Protein AF-A0A9C9YTK1-F1 (afdb_monomer_lite)

Radius of gyration: 20.04 Å; chains: 1; bounding box: 32×40×48 Å

Structure (mmCIF, N/CA/C/O backbone):
data_AF-A0A9C9YTK1-F1
#
_entry.id   AF-A0A9C9YTK1-F1
#
loop_
_atom_site.group_PDB
_atom_site.id
_atom_site.type_symbol
_atom_site.label_atom_id
_atom_site.label_alt_id
_atom_site.label_comp_id
_atom_site.label_asym_id
_atom_site.label_entity_id
_atom_site.label_seq_id
_atom_site.pdbx_PDB_ins_code
_atom_site.Cartn_x
_atom_site.Cartn_y
_atom_site.Cartn_z
_atom_site.occupancy
_atom_site.B_iso_or_equiv
_atom_site.auth_seq_id
_atom_site.auth_comp_id
_atom_site.auth_asym_id
_atom_site.auth_atom_id
_atom_site.pdbx_PDB_model_num
ATOM 1 N N . MET A 1 1 ? 13.148 5.371 -31.532 1.00 56.16 1 MET A N 1
ATOM 2 C CA . MET A 1 1 ? 13.031 5.884 -30.144 1.00 56.16 1 MET A CA 1
ATOM 3 C C . MET A 1 1 ? 13.668 4.965 -29.084 1.00 56.16 1 MET A C 1
ATOM 5 O O . MET A 1 1 ? 13.297 5.037 -27.925 1.00 56.16 1 MET A O 1
ATOM 9 N N . VAL A 1 2 ? 14.697 4.172 -29.419 1.00 57.88 2 VAL A N 1
ATOM 10 C CA . VAL A 1 2 ? 15.330 3.224 -28.468 1.00 57.88 2 VAL A CA 1
ATOM 11 C C . VAL A 1 2 ? 16.513 3.844 -27.687 1.00 57.88 2 VAL A C 1
ATOM 13 O O . VAL A 1 2 ? 16.994 3.282 -26.723 1.00 57.88 2 VAL A O 1
ATOM 16 N N . LYS A 1 3 ? 16.962 5.067 -28.002 1.00 80.25 3 LYS A N 1
ATOM 17 C CA . LYS A 1 3 ? 18.259 5.588 -27.517 1.00 80.25 3 LYS A CA 1
ATOM 18 C C . LYS A 1 3 ? 18.331 6.109 -26.070 1.00 80.25 3 LYS A C 1
ATOM 20 O O . LYS A 1 3 ? 19.448 6.311 -25.607 1.00 80.25 3 LYS A O 1
ATOM 25 N N . LEU A 1 4 ? 17.222 6.398 -25.381 1.00 92.38 4 LEU A N 1
ATOM 26 C CA . LEU A 1 4 ? 17.277 7.032 -24.047 1.00 92.38 4 LEU A CA 1
ATOM 27 C C . LEU A 1 4 ? 17.173 6.015 -22.905 1.00 92.38 4 LEU A C 1
ATOM 29 O O . LEU A 1 4 ? 17.988 6.043 -21.990 1.00 92.38 4 LEU A O 1
ATOM 33 N N . VAL A 1 5 ? 16.229 5.076 -22.999 1.00 9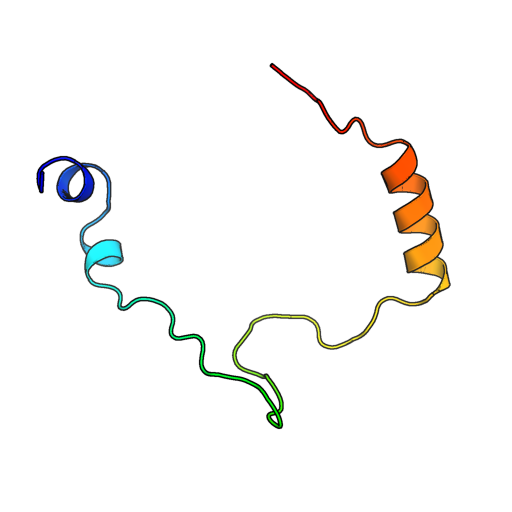1.31 5 VAL A N 1
ATOM 34 C CA . VAL A 1 5 ? 16.038 4.019 -21.990 1.00 91.31 5 VAL A CA 1
ATOM 35 C C . VAL A 1 5 ? 17.303 3.177 -21.834 1.00 91.31 5 VAL A C 1
ATOM 37 O O . VAL A 1 5 ? 17.725 2.899 -20.719 1.00 91.31 5 VAL A O 1
ATOM 40 N N . GLU A 1 6 ? 17.971 2.842 -22.938 1.00 93.12 6 GLU A N 1
ATOM 41 C CA . GLU A 1 6 ? 19.209 2.057 -22.898 1.00 93.12 6 GLU A CA 1
ATOM 42 C C . GLU A 1 6 ? 20.391 2.792 -22.265 1.00 93.12 6 GLU A C 1
ATOM 44 O O . GLU A 1 6 ? 21.292 2.145 -21.741 1.00 93.12 6 GLU A O 1
ATOM 49 N N . LYS A 1 7 ? 20.391 4.130 -22.326 1.00 93.38 7 LYS A N 1
ATOM 50 C CA . LYS A 1 7 ? 21.445 4.977 -21.755 1.00 93.38 7 LYS A CA 1
ATOM 51 C C . LYS A 1 7 ? 21.220 5.281 -20.281 1.00 93.38 7 LYS A C 1
ATOM 53 O O . LYS A 1 7 ? 22.188 5.431 -19.548 1.00 93.38 7 LYS A O 1
ATOM 58 N N . LEU A 1 8 ? 19.962 5.443 -19.875 1.00 95.56 8 LEU A N 1
ATOM 59 C CA . LEU A 1 8 ? 19.615 5.869 -18.521 1.00 95.56 8 LEU A CA 1
ATOM 60 C C . LEU A 1 8 ? 19.401 4.692 -17.568 1.00 95.56 8 LEU A C 1
ATOM 62 O O . LEU A 1 8 ? 19.641 4.834 -16.372 1.00 95.56 8 LEU A O 1
ATOM 66 N N . ILE A 1 9 ? 18.944 3.542 -18.072 1.00 93.81 9 ILE A N 1
ATOM 67 C CA . ILE A 1 9 ? 18.596 2.395 -17.232 1.00 93.81 9 ILE A CA 1
ATOM 68 C C . ILE A 1 9 ? 19.704 1.345 -17.283 1.00 93.81 9 ILE A C 1
ATOM 70 O O . ILE A 1 9 ? 20.084 0.870 -18.355 1.00 93.81 9 ILE A O 1
ATOM 74 N N . ARG A 1 10 ? 20.185 0.956 -16.097 1.00 95.75 10 ARG A N 1
ATOM 75 C CA . ARG A 1 10 ? 21.219 -0.069 -15.908 1.00 95.75 10 ARG A CA 1
ATOM 76 C C . ARG A 1 10 ? 20.849 -1.386 -16.618 1.00 95.75 10 ARG A C 1
ATOM 78 O O . ARG A 1 10 ? 19.693 -1.810 -16.503 1.00 95.75 10 ARG A O 1
ATOM 85 N N . PRO A 1 11 ? 21.794 -2.046 -17.316 1.00 94.56 11 PRO A N 1
ATOM 86 C CA . PRO A 1 11 ? 21.533 -3.289 -18.046 1.00 94.56 11 PRO A CA 1
ATOM 87 C C . PRO A 1 11 ? 20.851 -4.380 -17.210 1.00 94.56 11 PRO A C 1
ATOM 89 O O . PRO A 1 11 ? 19.913 -5.014 -17.678 1.00 94.56 11 PRO A O 1
ATOM 92 N N . GLU A 1 12 ? 21.259 -4.547 -15.956 1.00 96.12 12 GLU A N 1
ATOM 93 C CA . GLU A 1 12 ? 20.701 -5.520 -15.018 1.00 96.12 12 GLU A CA 1
ATOM 94 C C . GLU A 1 12 ? 19.229 -5.255 -14.687 1.00 96.12 12 GLU A C 1
ATOM 96 O O . GLU A 1 12 ? 18.460 -6.202 -14.593 1.00 96.12 12 GLU A O 1
ATOM 101 N N . ILE A 1 13 ? 18.805 -3.989 -14.589 1.00 93.94 13 ILE A N 1
ATOM 102 C CA . ILE A 1 13 ? 17.399 -3.630 -14.348 1.00 93.94 13 ILE A CA 1
ATOM 103 C C . ILE A 1 13 ? 16.563 -3.874 -15.605 1.00 93.94 13 ILE A C 1
ATOM 105 O O . ILE A 1 13 ? 15.434 -4.342 -15.514 1.00 93.94 13 ILE A O 1
ATOM 109 N N . ARG A 1 14 ? 17.126 -3.612 -16.790 1.00 92.56 14 ARG A N 1
ATOM 110 C CA . ARG A 1 14 ? 16.471 -3.907 -18.076 1.00 92.56 14 ARG A CA 1
ATOM 111 C C . ARG A 1 14 ? 16.316 -5.406 -18.336 1.00 92.56 14 ARG A C 1
ATOM 113 O O . ARG A 1 14 ? 15.448 -5.786 -19.113 1.00 92.56 14 ARG A O 1
ATOM 120 N N . ALA A 1 15 ? 17.175 -6.226 -17.734 1.00 94.69 15 ALA A N 1
ATOM 121 C CA . ALA A 1 15 ? 17.110 -7.680 -17.816 1.00 94.69 15 ALA A CA 1
ATOM 122 C C . ALA A 1 15 ? 16.076 -8.289 -16.852 1.00 94.69 15 ALA A C 1
ATOM 124 O O . ALA A 1 15 ? 15.731 -9.462 -16.995 1.00 94.69 15 ALA A O 1
ATOM 125 N N . LEU A 1 16 ? 15.571 -7.517 -15.880 1.00 94.75 16 LEU A N 1
ATOM 126 C CA . LEU A 1 16 ? 14.493 -7.969 -15.008 1.00 94.75 16 LEU A CA 1
ATOM 127 C C . LEU A 1 16 ? 13.193 -8.102 -15.801 1.00 94.75 16 LEU A C 1
ATOM 129 O O . LEU A 1 16 ? 12.864 -7.280 -16.655 1.00 94.75 16 LEU A O 1
ATOM 133 N N . SER A 1 17 ? 12.415 -9.127 -15.466 1.00 90.94 17 SER A N 1
ATOM 134 C CA . SER A 1 17 ? 11.014 -9.182 -15.877 1.00 90.94 17 SER A CA 1
ATOM 135 C C . SER A 1 17 ? 10.197 -8.222 -15.018 1.00 90.94 17 SER A C 1
ATOM 137 O O . SER A 1 17 ? 10.483 -8.046 -13.832 1.00 90.94 17 SER A O 1
ATOM 139 N N . ALA A 1 18 ? 9.174 -7.606 -15.609 1.00 88.25 18 ALA A N 1
ATOM 140 C CA . ALA A 1 18 ? 8.231 -6.803 -14.843 1.00 88.25 18 ALA A CA 1
ATOM 141 C C . ALA A 1 18 ? 7.615 -7.650 -13.718 1.00 88.25 18 ALA A C 1
ATOM 143 O O . ALA A 1 18 ? 7.271 -8.814 -13.935 1.00 88.25 18 ALA A O 1
ATOM 144 N N . TYR A 1 19 ? 7.473 -7.061 -12.528 1.00 87.31 19 TYR A N 1
ATOM 145 C CA . TYR A 1 19 ? 6.799 -7.717 -11.411 1.00 87.31 19 TYR A CA 1
ATOM 146 C C . TYR A 1 19 ? 5.359 -8.048 -11.822 1.00 87.31 19 TYR A C 1
ATOM 148 O O . TYR A 1 19 ? 4.585 -7.155 -12.175 1.00 87.31 19 TYR A O 1
ATOM 156 N N . HIS A 1 20 ? 5.021 -9.336 -11.836 1.00 85.00 20 HIS A N 1
ATOM 157 C CA . HIS A 1 20 ? 3.704 -9.791 -12.257 1.00 85.00 20 HIS A CA 1
ATOM 158 C C . HIS A 1 20 ? 2.708 -9.630 -11.109 1.00 85.00 20 HIS A C 1
ATOM 160 O O . HIS A 1 20 ? 2.911 -10.186 -10.035 1.00 85.00 20 HIS A O 1
ATOM 166 N N . VAL A 1 21 ? 1.622 -8.895 -11.352 1.00 85.94 21 VAL A N 1
ATOM 167 C CA . VAL A 1 21 ? 0.518 -8.741 -10.398 1.00 85.94 21 VAL A CA 1
ATOM 168 C C . VAL A 1 21 ? -0.675 -9.547 -10.919 1.00 85.94 21 VAL A C 1
ATOM 170 O O . VAL A 1 21 ? -1.353 -9.082 -11.839 1.00 85.94 21 VAL A O 1
ATOM 173 N N . PRO A 1 22 ? -0.933 -10.755 -10.389 1.00 85.19 22 PRO A N 1
ATOM 174 C CA . PRO A 1 22 ? -2.090 -11.543 -10.796 1.00 85.19 22 PRO A CA 1
ATOM 175 C C . PR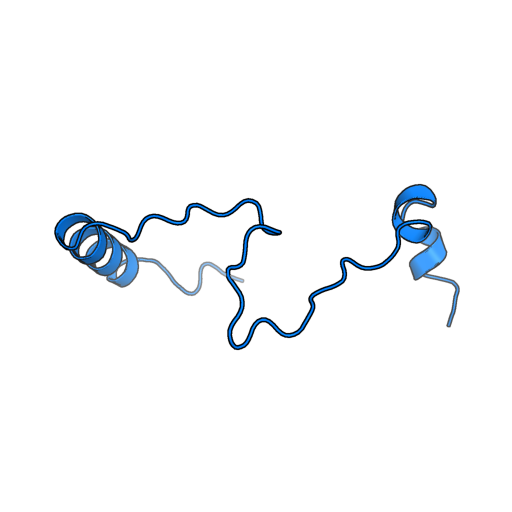O A 1 22 ? -3.398 -10.923 -10.264 1.00 85.19 22 PRO A C 1
ATOM 177 O O . PRO A 1 22 ? -3.378 -10.227 -9.239 1.00 85.19 22 PRO A O 1
ATOM 180 N N . PRO A 1 23 ? -4.553 -11.187 -10.908 1.00 91.12 23 PRO A N 1
ATOM 181 C CA . PRO A 1 23 ? -5.859 -10.906 -10.315 1.00 91.12 23 PRO A CA 1
ATOM 182 C C . PRO A 1 23 ? -5.971 -11.591 -8.949 1.00 91.12 23 PRO A C 1
ATOM 184 O O . PRO A 1 23 ? -5.632 -12.765 -8.818 1.00 91.12 23 PRO A O 1
ATOM 187 N N . ALA A 1 24 ? -6.420 -10.856 -7.933 1.00 90.31 24 ALA A N 1
ATOM 188 C CA . ALA A 1 24 ? -6.410 -11.323 -6.546 1.00 90.31 24 ALA A CA 1
ATOM 189 C C . ALA A 1 24 ? -7.804 -11.641 -5.984 1.00 90.31 24 ALA A C 1
ATOM 191 O O . ALA A 1 24 ? -7.922 -11.986 -4.808 1.00 90.31 24 ALA A O 1
ATOM 192 N N . ASP A 1 25 ? -8.855 -11.524 -6.798 1.00 94.31 25 ASP A N 1
ATOM 193 C CA . ASP A 1 25 ? -10.228 -11.763 -6.359 1.00 94.31 25 ASP A CA 1
ATOM 194 C C . ASP A 1 25 ? -10.392 -13.204 -5.857 1.00 94.31 25 ASP A C 1
ATOM 196 O O . ASP A 1 25 ? -10.094 -14.169 -6.560 1.00 94.31 25 ASP A O 1
ATOM 200 N N . GLY A 1 26 ? -10.849 -13.347 -4.611 1.00 93.62 26 GLY A N 1
ATOM 201 C CA . GLY A 1 26 ? -11.009 -14.648 -3.956 1.00 93.62 26 GLY A CA 1
ATOM 202 C C . GLY A 1 26 ? -9.708 -15.308 -3.476 1.00 93.62 26 GLY A C 1
ATOM 203 O O . GLY A 1 26 ? -9.762 -16.445 -3.010 1.00 93.62 26 GLY A O 1
ATOM 204 N N . LEU A 1 27 ? -8.557 -14.628 -3.557 1.00 92.62 27 LEU A N 1
ATOM 205 C CA . LEU A 1 27 ? -7.262 -15.133 -3.086 1.00 92.62 27 LEU A CA 1
ATOM 206 C C . LEU A 1 27 ? -6.820 -14.463 -1.777 1.00 92.62 27 LEU A C 1
ATOM 208 O O . LEU A 1 27 ? -7.181 -13.325 -1.481 1.00 92.62 27 LEU A O 1
ATOM 212 N N . ILE A 1 28 ? -5.965 -15.153 -1.017 1.00 91.75 28 ILE A N 1
ATOM 213 C CA . ILE A 1 28 ? -5.191 -14.546 0.074 1.00 91.75 28 ILE A CA 1
ATOM 214 C C . ILE A 1 28 ? -3.879 -14.030 -0.525 1.00 91.75 28 ILE A C 1
ATOM 216 O O . ILE A 1 28 ? -3.075 -14.825 -1.016 1.00 91.75 28 ILE A O 1
ATOM 220 N N . LYS A 1 29 ? -3.656 -12.711 -0.497 1.00 91.62 29 LYS A N 1
ATOM 221 C CA . LYS A 1 29 ? -2.415 -12.103 -1.002 1.00 91.62 29 LYS A CA 1
ATOM 222 C C . LYS A 1 29 ? -1.297 -12.243 0.029 1.00 91.62 29 LYS A C 1
ATOM 224 O O . LYS A 1 29 ? -1.446 -11.796 1.160 1.00 91.62 29 LYS A O 1
ATOM 229 N N . LEU A 1 30 ? -0.195 -12.875 -0.373 1.00 91.38 30 LEU A N 1
ATOM 230 C CA . LEU A 1 30 ? 1.028 -13.065 0.427 1.00 91.38 30 LEU A CA 1
ATOM 231 C C . LEU A 1 30 ? 2.295 -12.779 -0.401 1.00 91.38 30 LEU A C 1
ATOM 233 O O . LEU A 1 30 ? 3.397 -13.157 -0.017 1.00 91.38 30 LEU A O 1
ATOM 237 N N . ASP A 1 31 ? 2.131 -12.168 -1.575 1.00 90.19 31 ASP A N 1
ATOM 238 C CA . ASP A 1 31 ? 3.197 -11.900 -2.541 1.00 90.19 31 ASP A CA 1
ATOM 239 C C . ASP A 1 31 ? 3.856 -10.525 -2.339 1.00 90.19 31 ASP A C 1
ATOM 241 O O . ASP A 1 31 ? 4.942 -10.274 -2.856 1.00 90.19 31 ASP A O 1
ATOM 245 N N . ALA A 1 32 ? 3.235 -9.649 -1.546 1.00 89.75 32 ALA A N 1
ATOM 246 C CA . ALA A 1 32 ? 3.761 -8.334 -1.206 1.00 89.75 32 ALA A CA 1
ATOM 247 C C . ALA A 1 32 ? 4.423 -8.321 0.181 1.00 89.75 32 ALA A C 1
ATOM 249 O O . ALA A 1 32 ? 3.999 -9.006 1.109 1.00 89.75 32 ALA A O 1
ATOM 250 N N . MET A 1 33 ? 5.444 -7.477 0.344 1.00 94.56 33 MET A N 1
ATOM 251 C CA . MET A 1 33 ? 6.112 -7.235 1.631 1.00 94.56 33 MET A CA 1
ATOM 252 C C . MET A 1 33 ? 5.328 -6.216 2.480 1.00 94.56 33 MET A C 1
ATOM 254 O O . MET A 1 33 ? 5.867 -5.188 2.888 1.00 94.56 33 MET A O 1
ATOM 258 N N . GLU A 1 34 ? 4.033 -6.462 2.685 1.00 93.00 34 GLU A N 1
ATOM 259 C CA . GLU A 1 34 ? 3.123 -5.575 3.416 1.00 93.00 34 GLU A CA 1
ATOM 260 C C . GLU A 1 34 ? 2.825 -6.074 4.836 1.00 93.00 34 GLU A C 1
ATOM 262 O O . GLU A 1 34 ? 2.964 -7.254 5.154 1.00 93.00 34 GLU A O 1
ATOM 267 N N . ASN A 1 35 ? 2.419 -5.154 5.714 1.00 94.81 35 ASN A N 1
ATOM 268 C CA . ASN A 1 35 ? 1.910 -5.510 7.033 1.00 94.81 35 ASN A CA 1
ATOM 269 C C . ASN A 1 35 ? 0.416 -5.875 6.912 1.00 94.81 35 ASN A C 1
ATOM 271 O O . ASN A 1 35 ? -0.365 -4.996 6.544 1.00 94.81 35 ASN A O 1
ATOM 275 N N . PRO A 1 36 ? -0.008 -7.108 7.256 1.00 94.62 36 PRO A N 1
ATOM 276 C CA . PRO A 1 36 ? -1.408 -7.518 7.133 1.00 94.62 36 PRO A CA 1
ATOM 277 C C . PRO A 1 36 ? -2.308 -6.955 8.244 1.00 94.62 36 PRO A C 1
ATOM 279 O O . PRO A 1 36 ? -3.530 -7.084 8.171 1.00 94.62 36 PRO A O 1
ATOM 282 N N . TYR A 1 37 ? -1.736 -6.372 9.303 1.00 95.31 37 TYR A N 1
ATOM 283 C CA . TYR A 1 37 ? -2.502 -5.914 10.458 1.00 95.31 37 TYR A CA 1
ATOM 284 C C . TYR A 1 37 ? -3.078 -4.509 10.236 1.00 95.31 37 TYR A C 1
ATOM 286 O O . TYR A 1 37 ? -2.326 -3.580 9.920 1.00 95.31 37 TYR A O 1
ATOM 294 N N . PRO A 1 38 ? -4.394 -4.311 10.454 1.00 94.62 38 PRO A N 1
ATOM 295 C CA . PRO A 1 38 ? -5.004 -2.998 10.329 1.00 94.62 38 PRO A CA 1
ATOM 296 C C . PRO A 1 38 ? -4.497 -2.055 11.421 1.00 94.62 38 PRO A C 1
ATOM 298 O O . PRO A 1 38 ? -4.156 -2.463 12.534 1.00 94.62 38 PRO A O 1
ATOM 301 N N . MET A 1 39 ? -4.497 -0.761 11.111 1.00 95.50 39 MET A N 1
ATOM 302 C CA . MET A 1 39 ? -4.148 0.266 12.083 1.00 95.50 39 MET A CA 1
ATOM 303 C C . MET A 1 39 ? -5.204 0.317 13.204 1.00 95.50 39 MET A C 1
ATOM 305 O O . MET A 1 39 ? -6.396 0.403 12.896 1.00 95.50 39 MET A O 1
ATOM 309 N N . PRO A 1 40 ? -4.806 0.315 14.493 1.00 97.56 40 PRO A N 1
ATOM 310 C CA . PRO A 1 40 ? -5.737 0.536 15.594 1.00 97.56 40 PRO A CA 1
ATOM 311 C C . PRO A 1 40 ? -6.490 1.859 15.433 1.00 97.56 40 PRO A C 1
ATOM 313 O O . PRO A 1 40 ? -5.908 2.870 15.041 1.00 97.56 40 PRO A O 1
ATOM 316 N N . GLU A 1 41 ? -7.773 1.876 15.791 1.00 97.69 41 GLU A N 1
ATOM 317 C CA . GLU A 1 41 ? -8.653 3.023 15.535 1.00 97.69 41 GLU A CA 1
ATOM 318 C C . GLU A 1 41 ? -8.155 4.332 16.169 1.00 97.69 41 GLU A C 1
ATOM 320 O O . GLU A 1 41 ? -8.229 5.395 15.553 1.00 97.69 41 GLU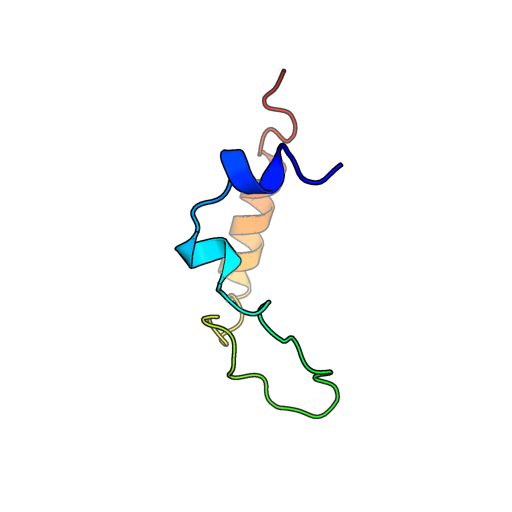 A O 1
ATOM 325 N N . ALA A 1 42 ? -7.594 4.258 17.380 1.00 97.62 42 ALA A N 1
ATOM 326 C CA . ALA A 1 42 ? -7.010 5.419 18.046 1.00 97.62 42 ALA A CA 1
ATOM 327 C C . ALA A 1 42 ? -5.841 6.008 17.238 1.00 97.62 42 ALA A C 1
ATOM 329 O O . ALA A 1 42 ? -5.825 7.205 16.964 1.00 97.62 42 ALA A O 1
ATOM 330 N N . LEU A 1 43 ? -4.929 5.151 16.765 1.00 97.06 43 LEU A N 1
ATOM 331 C CA . LEU A 1 43 ? -3.781 5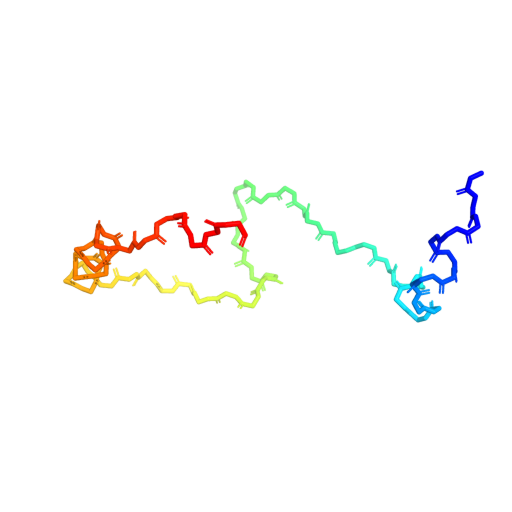.567 15.959 1.00 97.06 43 LEU A CA 1
ATOM 332 C C . LEU A 1 43 ? -4.221 6.153 14.612 1.00 97.06 43 LEU A C 1
ATOM 334 O O . LEU A 1 43 ? -3.676 7.159 14.167 1.00 97.06 43 LEU A O 1
ATOM 338 N N . ARG A 1 44 ? -5.246 5.564 13.986 1.00 97.44 44 ARG A N 1
ATOM 339 C CA . ARG A 1 44 ? -5.818 6.068 12.732 1.00 97.44 44 ARG A CA 1
ATOM 340 C C . ARG A 1 44 ? -6.388 7.474 12.895 1.00 97.44 44 ARG A C 1
ATOM 342 O O . ARG A 1 44 ? -6.154 8.324 12.038 1.00 97.44 44 ARG A O 1
ATOM 349 N N . ARG A 1 45 ? -7.110 7.737 13.988 1.00 97.69 45 ARG A N 1
ATOM 350 C CA . ARG A 1 45 ? -7.644 9.072 14.300 1.00 97.69 45 ARG A CA 1
ATOM 351 C C . ARG A 1 45 ? -6.536 10.104 14.481 1.00 97.69 45 ARG A C 1
ATOM 353 O O . ARG A 1 45 ? -6.607 11.167 13.866 1.00 97.69 45 ARG A O 1
ATOM 360 N N . ASP A 1 46 ? -5.523 9.780 15.277 1.00 97.06 46 ASP A N 1
ATOM 361 C CA . ASP A 1 46 ? -4.408 10.690 15.549 1.00 97.06 46 ASP A CA 1
ATOM 362 C C . ASP A 1 46 ? -3.611 10.987 14.271 1.00 97.06 46 ASP A C 1
ATOM 364 O O . ASP A 1 46 ? -3.267 12.137 13.988 1.00 97.06 46 ASP A O 1
ATOM 368 N N . TRP A 1 47 ? -3.393 9.965 13.438 1.00 97.00 47 TRP A N 1
ATOM 369 C CA . TRP A 1 47 ? -2.735 10.107 12.142 1.00 97.00 47 TRP A CA 1
ATOM 370 C C . TRP A 1 47 ? -3.515 11.018 11.186 1.00 97.00 47 TRP A C 1
ATOM 372 O O . TRP A 1 47 ? -2.935 11.917 10.579 1.00 97.00 47 TRP A O 1
ATOM 382 N N . LEU A 1 48 ? -4.838 10.847 11.089 1.00 96.69 48 LEU A N 1
ATOM 383 C CA . LEU A 1 48 ? -5.686 11.706 10.259 1.00 96.69 48 LEU A CA 1
ATOM 384 C C . LEU A 1 48 ? -5.699 13.158 10.753 1.00 96.69 48 LEU A C 1
ATOM 386 O O . LEU A 1 48 ? -5.646 14.071 9.931 1.00 96.69 48 LEU A O 1
ATOM 390 N N . ALA A 1 49 ? -5.725 13.385 12.069 1.00 96.44 49 ALA A N 1
ATOM 391 C CA . ALA A 1 49 ? -5.629 14.728 12.639 1.00 96.44 49 ALA A CA 1
ATOM 392 C C . ALA A 1 49 ? -4.295 15.405 12.275 1.00 96.44 49 ALA A C 1
ATOM 394 O O . ALA A 1 49 ? -4.279 16.574 11.892 1.00 96.44 49 ALA A O 1
ATOM 395 N N . ALA A 1 50 ? -3.184 14.664 12.313 1.00 95.31 50 ALA A N 1
ATOM 396 C CA . ALA A 1 50 ? -1.885 15.177 11.884 1.00 95.31 50 ALA A CA 1
ATOM 397 C C . ALA A 1 50 ? -1.854 15.504 10.378 1.00 95.31 50 ALA A C 1
ATOM 399 O O . ALA A 1 50 ? -1.323 16.542 9.980 1.00 95.31 50 ALA A O 1
ATOM 400 N N . LEU A 1 51 ? -2.456 14.653 9.540 1.00 95.38 51 LEU A N 1
ATOM 401 C CA . LEU A 1 51 ? -2.526 14.865 8.091 1.00 95.38 51 LEU A CA 1
ATOM 402 C C . LEU A 1 51 ? -3.327 16.113 7.700 1.00 95.38 51 LEU A C 1
ATOM 404 O O . LEU A 1 51 ? -2.979 16.753 6.713 1.00 95.38 51 LEU A O 1
ATOM 408 N N . GLN A 1 52 ? -4.351 16.501 8.467 1.00 93.50 52 GLN A N 1
ATOM 409 C CA . GLN A 1 52 ? -5.109 17.735 8.207 1.00 93.50 52 GLN A CA 1
ATOM 410 C C . GLN A 1 52 ? -4.229 18.991 8.245 1.00 93.50 52 GLN A C 1
ATOM 412 O O . GLN A 1 52 ? -4.475 19.937 7.502 1.00 93.50 52 GLN A O 1
ATOM 417 N N . GLY A 1 53 ? -3.200 18.999 9.097 1.00 90.38 53 GLY A N 1
ATOM 418 C CA . GLY A 1 53 ? -2.238 20.097 9.196 1.00 90.38 53 GLY A CA 1
ATOM 419 C C . GLY A 1 53 ? -1.060 19.988 8.224 1.00 90.38 53 GLY A C 1
ATOM 420 O O . GLY A 1 53 ? -0.198 20.868 8.209 1.00 90.38 53 GLY A O 1
ATOM 421 N N . ALA A 1 54 ? -0.972 18.916 7.431 1.00 91.69 54 ALA A N 1
ATOM 422 C CA . ALA A 1 54 ? 0.142 18.721 6.518 1.00 91.69 54 ALA A CA 1
ATOM 423 C C . ALA A 1 54 ? 0.048 19.701 5.342 1.00 91.69 54 ALA A C 1
ATOM 425 O O . ALA A 1 54 ? -0.953 19.766 4.630 1.00 91.69 54 ALA A O 1
ATOM 426 N N . ALA A 1 55 ? 1.128 20.446 5.096 1.00 89.44 55 ALA A N 1
ATOM 427 C CA . ALA A 1 55 ? 1.243 21.249 3.886 1.00 89.44 55 ALA A CA 1
ATOM 428 C C . ALA A 1 55 ? 1.235 20.322 2.659 1.00 89.44 55 ALA A C 1
ATOM 430 O O . ALA A 1 55 ? 2.224 19.638 2.397 1.00 89.44 55 ALA A O 1
ATOM 431 N N . LEU A 1 56 ? 0.119 20.304 1.926 1.00 83.00 56 LEU A N 1
ATOM 432 C CA . LEU A 1 56 ? -0.060 19.471 0.732 1.00 83.00 56 LEU A CA 1
ATOM 433 C C . LEU A 1 56 ? 0.784 19.958 -0.453 1.00 83.00 56 LEU A C 1
ATOM 435 O O . LEU A 1 56 ? 1.231 19.157 -1.264 1.00 83.00 56 LEU A O 1
ATOM 439 N N . ASN A 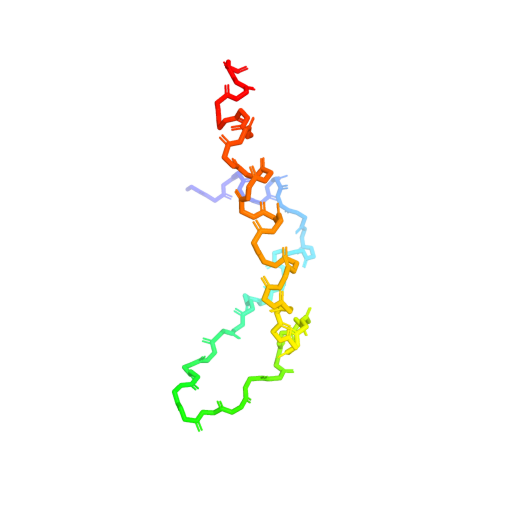1 57 ? 1.056 21.263 -0.515 1.00 86.19 57 ASN A N 1
ATOM 440 C CA . ASN A 1 57 ? 1.813 21.889 -1.594 1.00 86.19 57 ASN A CA 1
ATOM 441 C C . ASN A 1 57 ? 3.075 22.534 -1.011 1.00 86.19 57 ASN A C 1
ATOM 443 O O . ASN A 1 57 ? 3.079 23.712 -0.663 1.00 86.19 57 ASN A O 1
ATOM 447 N N . ARG A 1 58 ? 4.145 21.747 -0.857 1.00 69.06 58 ARG A N 1
ATOM 448 C CA . ARG A 1 58 ? 5.472 22.239 -0.438 1.00 69.06 58 ARG A CA 1
ATOM 449 C C . ARG A 1 58 ? 6.349 22.581 -1.636 1.00 69.06 58 ARG A C 1
ATOM 451 O O . ARG A 1 58 ? 7.478 22.111 -1.727 1.00 69.06 58 ARG A O 1
ATOM 458 N N . TYR A 1 59 ? 5.798 23.340 -2.567 1.00 70.19 59 TYR A N 1
ATOM 459 C CA . TYR A 1 59 ? 6.463 23.602 -3.832 1.0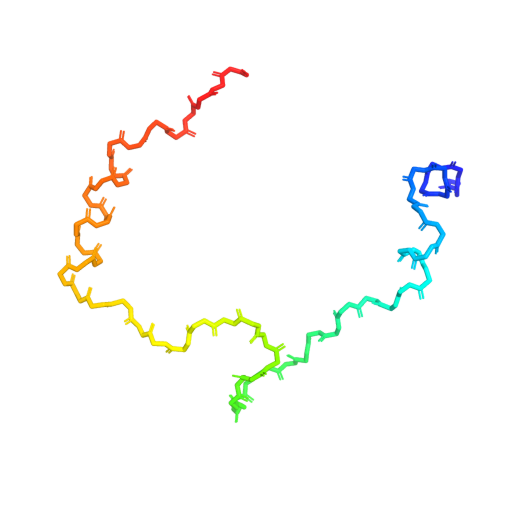0 70.19 59 TYR A CA 1
ATOM 460 C C . TYR A 1 59 ? 6.243 25.052 -4.298 1.00 70.19 59 TYR A C 1
ATOM 462 O O . TYR A 1 59 ? 5.415 25.757 -3.710 1.00 70.19 59 TYR A O 1
ATOM 470 N N . PRO A 1 60 ? 7.051 25.542 -5.257 1.00 67.44 60 PRO A N 1
ATOM 471 C CA . PRO A 1 60 ? 7.532 24.818 -6.432 1.00 67.44 60 PRO A CA 1
ATOM 472 C C . PRO A 1 60 ? 8.725 23.914 -6.193 1.00 67.44 60 PRO A C 1
ATOM 474 O O . PRO A 1 60 ? 9.510 24.185 -5.253 1.00 67.44 60 PRO A O 1
#

Foldseek 3Di:
DPPPCVVPPDPVVVPDDPDDDDDQVPHDDPPDPDDPDDDDPVRVVVVVVVVVPDDPDPDD

pLDDT: mean 90.36, std 8.92, range [56.16, 97.69]

Sequence (60 aa):
MVKLVEKLIRPEIRALSAYHVPPADGLIKLDAMENPYPMPEALRRDWLAALQGAALNRYP

Secondary structure (DSSP, 8-state):
--TTHHHHS-HHHHTSPPPP----TTS---SS----SPPPHHHHHHHHHHHHTS-S----